Protein AF-A0A7S1UWT7-F1 (afdb_monomer_lite)

Structure (mmCIF, N/CA/C/O backbone):
data_AF-A0A7S1UWT7-F1
#
_entry.id   AF-A0A7S1UWT7-F1
#
loop_
_atom_site.group_PDB
_atom_site.id
_atom_site.type_symbol
_atom_site.label_atom_id
_atom_site.label_alt_id
_atom_site.label_comp_id
_atom_site.label_asym_id
_atom_site.label_entity_id
_atom_site.label_seq_id
_atom_site.pdbx_PDB_ins_code
_atom_site.Cartn_x
_atom_site.Cartn_y
_atom_site.Cartn_z
_atom_site.occupancy
_atom_site.B_iso_or_equiv
_atom_site.auth_seq_id
_atom_site.auth_comp_id
_atom_site.auth_asym_id
_atom_site.auth_atom_id
_atom_site.pdbx_PDB_model_num
ATOM 1 N N . GLU A 1 1 ? -15.757 -3.366 -20.117 1.00 34.62 1 GLU A N 1
ATOM 2 C CA . GLU A 1 1 ? -15.453 -4.574 -19.324 1.00 34.62 1 GLU A CA 1
ATOM 3 C C . GLU A 1 1 ? -15.974 -4.389 -17.915 1.00 34.62 1 GLU A C 1
ATOM 5 O O . GLU A 1 1 ? -15.975 -3.269 -17.418 1.00 34.62 1 GLU A O 1
ATOM 10 N N . ILE A 1 2 ? -16.487 -5.458 -17.311 1.00 36.06 2 ILE A N 1
ATOM 11 C CA . ILE A 1 2 ? -16.964 -5.451 -15.928 1.00 36.06 2 ILE A CA 1
ATOM 12 C C . ILE A 1 2 ? -15.708 -5.485 -15.053 1.00 36.06 2 ILE A C 1
ATOM 14 O O . ILE A 1 2 ? -15.097 -6.538 -14.888 1.00 36.06 2 ILE A O 1
ATOM 18 N N . TYR A 1 3 ? -15.285 -4.317 -14.564 1.00 41.56 3 TYR A N 1
ATOM 19 C CA . TYR A 1 3 ? -14.229 -4.184 -13.561 1.00 41.56 3 TYR A CA 1
ATOM 20 C C . TYR A 1 3 ? -14.740 -4.761 -12.240 1.00 41.56 3 TYR A C 1
ATOM 22 O O . TYR A 1 3 ? -15.189 -4.041 -11.352 1.00 41.56 3 TYR A O 1
ATOM 30 N N . THR A 1 4 ? -14.723 -6.084 -12.124 1.00 49.94 4 THR A N 1
ATOM 31 C CA . THR A 1 4 ? -14.776 -6.745 -10.823 1.00 49.94 4 THR A CA 1
ATOM 32 C C . THR A 1 4 ? -13.469 -6.376 -10.137 1.00 49.94 4 THR A C 1
ATOM 34 O O . THR A 1 4 ? -12.427 -6.928 -10.475 1.00 49.94 4 THR A O 1
ATOM 37 N N . THR A 1 5 ? -13.493 -5.367 -9.268 1.00 57.44 5 THR A N 1
ATOM 38 C CA . THR A 1 5 ? -12.309 -4.978 -8.501 1.00 57.44 5 THR A CA 1
ATOM 39 C C . THR A 1 5 ? -11.920 -6.174 -7.637 1.00 57.44 5 THR A C 1
ATOM 41 O O . THR A 1 5 ? -12.701 -6.637 -6.803 1.00 57.44 5 THR A O 1
ATOM 44 N N . TYR A 1 6 ? -10.739 -6.741 -7.868 1.00 58.47 6 TYR A N 1
ATOM 45 C CA . TYR A 1 6 ? -10.242 -7.899 -7.128 1.00 58.47 6 TYR A CA 1
ATOM 46 C C . TYR A 1 6 ? -10.152 -7.584 -5.626 1.00 58.47 6 TYR A C 1
ATOM 48 O O . TYR A 1 6 ? -10.361 -8.471 -4.800 1.00 58.47 6 TYR A O 1
ATOM 56 N N . ASN A 1 7 ? -9.945 -6.310 -5.278 1.00 57.44 7 ASN A N 1
ATOM 57 C CA . ASN A 1 7 ? -9.946 -5.772 -3.920 1.00 57.44 7 ASN A CA 1
ATOM 58 C C . ASN A 1 7 ? -11.309 -5.798 -3.202 1.00 57.44 7 ASN A C 1
ATOM 60 O O . ASN A 1 7 ? -11.322 -5.845 -1.969 1.00 57.44 7 ASN A O 1
ATOM 64 N N . PHE A 1 8 ? -12.440 -5.760 -3.923 1.00 59.47 8 PHE A N 1
ATOM 65 C CA . PHE A 1 8 ? -13.797 -5.716 -3.336 1.00 59.47 8 PHE A CA 1
ATOM 66 C C . PHE A 1 8 ? -14.747 -6.773 -3.899 1.00 59.47 8 PHE A C 1
ATOM 68 O O . PHE A 1 8 ? -15.964 -6.691 -3.730 1.00 59.47 8 PHE A O 1
ATOM 75 N N . CYS A 1 9 ? -14.203 -7.773 -4.576 1.00 61.84 9 CYS A N 1
ATOM 76 C CA . CYS A 1 9 ? -14.987 -8.836 -5.162 1.00 61.84 9 CYS A CA 1
ATOM 77 C C . CYS A 1 9 ? -15.682 -9.664 -4.072 1.00 61.84 9 CYS A C 1
ATOM 79 O O . CYS A 1 9 ? -15.044 -10.406 -3.326 1.00 61.84 9 CYS A O 1
ATOM 81 N N . THR A 1 10 ? -17.008 -9.556 -4.013 1.00 56.91 10 THR A N 1
ATOM 82 C CA . THR A 1 10 ? -17.866 -10.243 -3.036 1.00 56.91 10 THR A CA 1
ATOM 83 C C . THR A 1 10 ? -17.984 -11.751 -3.266 1.00 56.91 10 THR A C 1
ATOM 85 O O . THR A 1 10 ? -18.423 -12.456 -2.364 1.00 56.91 10 THR A O 1
ATOM 88 N N . ASP A 1 11 ? -17.582 -12.252 -4.440 1.00 56.62 11 ASP A N 1
ATOM 89 C CA . ASP A 1 11 ? -17.729 -13.663 -4.841 1.00 56.62 11 ASP A CA 1
ATOM 90 C C . ASP A 1 11 ? -16.410 -14.285 -5.350 1.00 56.62 11 ASP A C 1
ATOM 92 O O . ASP A 1 11 ? -16.383 -15.216 -6.151 1.00 56.62 11 ASP A O 1
ATOM 96 N N . CYS A 1 12 ? -15.265 -13.766 -4.895 1.00 59.00 12 CYS A N 1
ATOM 97 C CA . CYS A 1 12 ? -13.937 -14.245 -5.308 1.00 59.00 12 CYS A CA 1
ATOM 98 C C . CYS A 1 12 ? -13.401 -15.424 -4.465 1.00 59.00 12 CYS A C 1
ATOM 100 O O . CYS A 1 12 ? -12.188 -15.654 -4.394 1.00 59.00 12 CYS A O 1
ATOM 102 N N . GLY A 1 13 ? -14.285 -16.194 -3.822 1.00 62.47 13 GLY A N 1
ATOM 103 C CA . GLY A 1 13 ? -13.927 -17.353 -2.994 1.00 62.47 13 GLY A CA 1
ATOM 104 C C . GLY A 1 13 ? -13.190 -16.984 -1.694 1.00 62.47 13 GLY A C 1
ATOM 105 O O . GLY A 1 13 ? -13.513 -16.000 -1.039 1.00 62.47 13 GLY A O 1
ATOM 106 N N . ASN A 1 14 ? -12.166 -17.759 -1.309 1.00 56.00 14 ASN A N 1
ATOM 107 C CA . ASN A 1 14 ? -11.397 -17.592 -0.054 1.00 56.00 14 ASN A CA 1
ATOM 108 C C . ASN A 1 14 ? -10.536 -16.308 0.037 1.00 56.00 14 ASN A C 1
ATOM 110 O O . ASN A 1 14 ? -9.756 -16.161 0.976 1.00 56.00 14 ASN A O 1
ATOM 114 N N . ARG A 1 15 ? -10.637 -15.388 -0.929 1.00 60.81 15 ARG A N 1
ATOM 115 C CA . ARG A 1 15 ? -9.856 -14.139 -0.977 1.00 60.81 15 ARG A CA 1
ATOM 116 C C . ARG A 1 15 ? -10.491 -12.993 -0.184 1.00 60.81 15 ARG A C 1
ATOM 118 O O . ARG A 1 15 ? -9.891 -11.939 -0.051 1.00 60.81 15 ARG A O 1
ATOM 125 N N . ASP A 1 16 ? -11.669 -13.189 0.398 1.00 58.94 16 ASP A N 1
ATOM 126 C CA . ASP A 1 16 ? -12.345 -12.125 1.154 1.00 58.94 16 ASP A CA 1
ATOM 127 C C . ASP A 1 16 ? -11.598 -11.728 2.455 1.00 58.94 16 ASP A C 1
ATOM 129 O O . ASP A 1 16 ? -11.701 -10.601 2.953 1.00 58.94 16 ASP A O 1
ATOM 133 N N . PHE A 1 17 ? -10.761 -12.630 2.988 1.00 65.38 17 PHE A N 1
ATOM 134 C CA . PHE A 1 17 ? -9.991 -12.413 4.214 1.00 65.38 17 PHE A CA 1
ATOM 135 C C . PHE A 1 17 ? -8.483 -12.433 3.960 1.00 65.38 17 PHE A C 1
ATOM 137 O O . PHE A 1 17 ? -7.901 -13.481 3.691 1.00 65.38 17 PHE A O 1
ATOM 144 N N . GLY A 1 18 ? -7.827 -11.284 4.138 1.00 72.81 18 GLY A N 1
ATOM 145 C CA . GLY A 1 18 ? -6.364 -11.203 4.111 1.00 72.81 18 GLY A CA 1
ATOM 146 C C . GLY A 1 18 ? -5.741 -11.172 2.715 1.00 72.81 18 GLY A C 1
ATOM 147 O O . GLY A 1 18 ? -4.532 -11.341 2.620 1.00 72.81 18 GLY A O 1
ATOM 148 N N . TYR A 1 19 ? -6.540 -10.967 1.666 1.00 81.81 19 TYR A N 1
ATOM 149 C CA . TYR A 1 19 ? -6.074 -10.760 0.296 1.00 81.81 19 TYR A CA 1
ATOM 150 C C . TYR A 1 19 ? -6.430 -9.337 -0.144 1.00 81.81 19 TYR A C 1
ATOM 152 O O . TYR A 1 19 ? -7.581 -8.917 -0.018 1.00 81.81 19 TYR A O 1
ATOM 160 N N . GLY A 1 20 ? -5.451 -8.582 -0.626 1.00 85.88 20 GLY A N 1
ATOM 161 C CA . GLY A 1 20 ? -5.659 -7.232 -1.135 1.00 85.88 20 GLY A CA 1
ATOM 162 C C . GLY A 1 20 ? -4.539 -6.798 -2.071 1.00 85.88 20 GLY A C 1
ATOM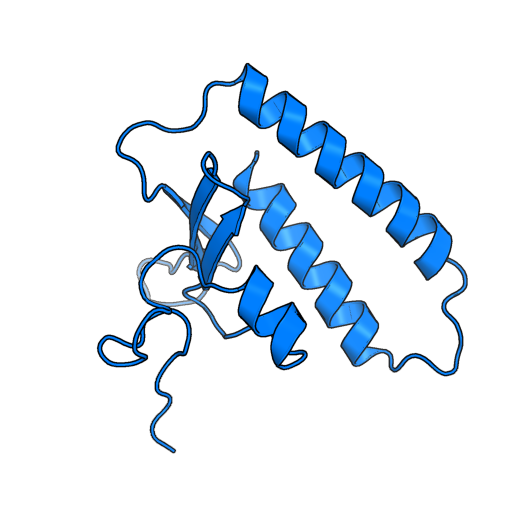 163 O O . GLY A 1 20 ? -3.900 -7.623 -2.722 1.00 85.88 20 GLY A O 1
ATOM 164 N N . THR A 1 21 ? -4.274 -5.496 -2.114 1.00 88.12 21 THR A N 1
ATOM 165 C CA . THR A 1 21 ? -3.261 -4.876 -2.972 1.00 88.12 21 THR A CA 1
ATOM 166 C C . THR A 1 21 ? -1.888 -5.564 -2.915 1.00 88.12 21 THR A C 1
ATOM 168 O O . THR A 1 21 ? -1.330 -5.794 -3.988 1.00 88.12 21 THR A O 1
ATOM 171 N N . PRO A 1 22 ? -1.332 -5.947 -1.740 1.00 86.75 22 PRO A N 1
ATOM 172 C CA . PRO A 1 22 ? -0.061 -6.677 -1.681 1.00 86.75 22 PRO A CA 1
ATOM 173 C C . PRO A 1 22 ? -0.078 -7.997 -2.458 1.00 86.75 22 PRO A C 1
ATOM 175 O O . PRO A 1 22 ? 0.844 -8.297 -3.217 1.00 86.75 22 PRO A O 1
ATOM 178 N N . GLU A 1 23 ? -1.130 -8.794 -2.280 1.00 85.88 23 GLU A N 1
ATOM 179 C CA . GLU A 1 23 ? -1.261 -10.093 -2.925 1.00 85.88 23 GLU A CA 1
ATOM 180 C C . GLU A 1 23 ? -1.560 -9.957 -4.421 1.00 85.88 23 GLU A C 1
ATOM 182 O O . GLU A 1 23 ? -0.999 -10.713 -5.210 1.00 85.88 23 GLU A O 1
ATOM 187 N N . ILE A 1 24 ? -2.369 -8.970 -4.823 1.00 84.44 24 ILE A N 1
ATOM 188 C CA . ILE A 1 24 ? -2.653 -8.687 -6.238 1.00 84.44 24 ILE A CA 1
ATOM 189 C C . ILE A 1 24 ? -1.373 -8.267 -6.964 1.00 84.44 24 ILE A C 1
ATOM 191 O O . ILE A 1 24 ? -1.074 -8.801 -8.032 1.00 84.44 24 ILE A O 1
ATOM 195 N N . MET A 1 25 ? -0.582 -7.371 -6.366 1.00 84.56 25 MET A N 1
ATOM 196 C CA . MET A 1 25 ? 0.694 -6.951 -6.942 1.00 84.56 25 MET A CA 1
ATOM 197 C C . MET A 1 25 ? 1.648 -8.138 -7.100 1.00 84.56 25 MET A C 1
ATOM 199 O O . MET A 1 25 ? 2.262 -8.286 -8.152 1.00 84.56 25 MET A O 1
ATOM 203 N N . ARG A 1 26 ? 1.749 -9.009 -6.087 1.00 83.94 26 ARG A N 1
ATOM 204 C CA . ARG A 1 26 ? 2.596 -10.209 -6.150 1.00 83.94 26 ARG A CA 1
ATOM 205 C C . ARG A 1 26 ? 2.132 -11.194 -7.227 1.00 83.94 26 ARG A C 1
ATOM 207 O O . ARG A 1 26 ? 2.968 -11.739 -7.939 1.00 83.94 26 ARG A O 1
ATOM 214 N N . ASP A 1 27 ? 0.830 -11.465 -7.296 1.00 84.25 27 ASP A N 1
ATOM 215 C CA . ASP A 1 27 ? 0.283 -12.551 -8.117 1.00 84.25 27 ASP A CA 1
ATOM 216 C C . ASP A 1 27 ? 0.070 -12.138 -9.580 1.00 84.25 27 ASP A C 1
ATOM 218 O O . ASP A 1 27 ? 0.178 -12.983 -10.469 1.00 84.25 27 ASP A O 1
ATOM 222 N N . TYR A 1 28 ? -0.226 -10.861 -9.836 1.00 83.50 28 TYR A N 1
ATOM 223 C CA . TYR A 1 28 ? -0.600 -10.371 -11.166 1.00 83.50 28 TYR A CA 1
ATOM 224 C C . TYR A 1 28 ? 0.272 -9.226 -11.693 1.00 83.50 28 TYR A C 1
ATOM 226 O O . TYR A 1 28 ? 0.116 -8.845 -12.851 1.00 83.50 28 TYR A O 1
ATOM 234 N N . GLY A 1 29 ? 1.179 -8.667 -10.886 1.00 81.50 29 GLY A N 1
ATOM 235 C CA . GLY A 1 29 ? 2.107 -7.627 -11.341 1.00 81.50 29 GLY A CA 1
ATOM 236 C C . GLY A 1 29 ? 1.464 -6.260 -11.592 1.00 81.50 29 GLY A C 1
ATOM 237 O O . GLY A 1 29 ? 2.029 -5.449 -12.319 1.00 81.50 29 GLY A O 1
ATOM 238 N N . PHE A 1 30 ? 0.291 -5.983 -11.013 1.00 82.88 30 PHE A N 1
ATOM 239 C CA . PHE A 1 30 ? -0.349 -4.668 -11.083 1.00 82.88 30 PHE A CA 1
ATOM 240 C C . PHE A 1 30 ? -0.961 -4.258 -9.741 1.00 82.88 30 PHE A C 1
ATOM 242 O O . PHE A 1 30 ? -1.218 -5.085 -8.870 1.00 82.88 30 PHE A O 1
ATOM 249 N N . VAL A 1 31 ? -1.209 -2.959 -9.585 1.00 82.62 31 VAL A N 1
ATOM 250 C CA . VAL A 1 31 ? -1.934 -2.379 -8.451 1.00 82.62 31 VAL A CA 1
ATOM 251 C C . VAL A 1 31 ? -3.248 -1.817 -8.980 1.00 82.62 31 VAL A C 1
ATOM 253 O O . VAL A 1 31 ? -3.260 -1.101 -9.979 1.00 82.62 31 VAL A O 1
ATOM 256 N N . GLU A 1 32 ? -4.362 -2.167 -8.341 1.00 82.81 32 GLU A N 1
ATOM 257 C CA . GLU A 1 32 ? -5.672 -1.646 -8.732 1.00 82.81 32 GLU A CA 1
ATOM 258 C C . GLU A 1 32 ? -5.804 -0.144 -8.453 1.00 82.81 32 GLU A C 1
ATOM 260 O O . GLU A 1 32 ? -5.181 0.403 -7.535 1.00 82.81 32 GLU A O 1
ATOM 265 N N . ASN A 1 33 ? -6.670 0.510 -9.230 1.00 84.19 33 ASN A N 1
ATOM 266 C CA . ASN A 1 33 ? -7.108 1.871 -8.937 1.00 84.19 33 ASN A CA 1
ATOM 267 C C . ASN A 1 33 ? -7.784 1.938 -7.561 1.00 84.19 33 ASN A C 1
ATOM 269 O O . ASN A 1 33 ? -8.289 0.937 -7.052 1.00 84.19 33 ASN A O 1
ATOM 273 N N . PHE A 1 34 ? -7.798 3.134 -6.977 1.00 85.19 34 PHE A N 1
ATOM 274 C CA . PHE A 1 34 ? -8.479 3.380 -5.713 1.00 85.19 34 PHE A CA 1
ATOM 275 C C . PHE A 1 34 ? -9.996 3.115 -5.805 1.00 85.19 34 PHE A C 1
ATOM 277 O O . PHE A 1 34 ? -10.581 3.318 -6.875 1.00 85.19 34 PHE A O 1
ATOM 284 N N . PRO A 1 35 ? -10.636 2.675 -4.704 1.00 87.00 35 PRO A N 1
ATOM 285 C CA . PRO A 1 35 ? -10.038 2.357 -3.403 1.00 87.00 35 PRO A CA 1
ATOM 286 C C . PRO A 1 35 ? -9.189 1.076 -3.411 1.00 87.00 35 PRO A C 1
ATOM 288 O O . PRO A 1 35 ? -9.397 0.153 -4.193 1.00 87.00 35 PRO A O 1
ATOM 291 N N . GLN A 1 36 ? -8.225 1.004 -2.498 1.00 87.25 36 GLN A N 1
ATOM 292 C CA . GLN A 1 36 ? -7.309 -0.125 -2.334 1.00 87.25 36 GLN A CA 1
ATOM 293 C C . GLN A 1 36 ? -7.448 -0.751 -0.951 1.00 87.25 36 GLN A C 1
ATOM 295 O O . GLN A 1 36 ? -7.567 -0.042 0.049 1.00 87.25 36 GLN A O 1
ATOM 300 N N . ARG A 1 37 ? -7.355 -2.081 -0.864 1.00 87.69 37 ARG A N 1
ATOM 301 C CA . ARG A 1 37 ? -7.427 -2.825 0.401 1.00 87.69 37 ARG A CA 1
ATOM 302 C C . ARG A 1 37 ? -6.062 -3.390 0.759 1.00 87.69 37 ARG A C 1
ATOM 304 O O . ARG A 1 37 ? -5.441 -4.072 -0.042 1.00 87.69 37 ARG A O 1
ATOM 311 N N . TRP A 1 38 ? -5.603 -3.147 1.978 1.00 86.56 38 TRP A N 1
ATOM 312 C CA . TRP A 1 38 ? -4.260 -3.518 2.411 1.00 86.56 38 TRP A CA 1
ATOM 313 C C . TRP A 1 38 ? -4.302 -4.446 3.615 1.00 86.56 38 TRP A C 1
ATOM 315 O O . TRP A 1 38 ? -4.933 -4.129 4.625 1.00 86.56 38 TRP A O 1
ATOM 325 N N . PHE A 1 39 ? -3.566 -5.555 3.528 1.00 86.19 39 PHE A N 1
ATOM 326 C CA . PHE A 1 39 ? -3.320 -6.484 4.627 1.00 86.19 39 PHE A CA 1
ATOM 327 C C . PHE A 1 39 ? -1.815 -6.670 4.820 1.00 86.19 39 PHE A C 1
ATOM 329 O O . PHE A 1 39 ? -1.151 -7.399 4.096 1.00 86.19 39 PHE A O 1
ATOM 336 N N . LEU A 1 40 ? -1.253 -6.013 5.832 1.00 81.31 40 LEU A N 1
ATOM 337 C CA . LEU A 1 40 ? 0.155 -6.149 6.205 1.00 81.31 40 LEU A CA 1
ATOM 338 C C . LEU A 1 40 ? 0.248 -7.037 7.454 1.00 81.31 40 LEU A C 1
ATOM 340 O O . LEU A 1 40 ? 0.379 -6.580 8.599 1.00 81.31 40 LEU A O 1
ATOM 344 N N . GLY A 1 41 ? 0.114 -8.343 7.217 1.00 76.75 41 GLY A N 1
ATOM 345 C CA . GLY A 1 41 ? 0.004 -9.366 8.256 1.00 76.75 41 GLY A CA 1
ATOM 346 C C . GLY A 1 41 ? -1.267 -9.228 9.107 1.00 76.75 41 GLY A C 1
ATOM 347 O O . GLY A 1 41 ? -2.215 -8.534 8.760 1.00 76.75 41 GLY A O 1
ATOM 348 N N . LEU A 1 42 ? -1.289 -9.860 10.285 1.00 72.62 42 LEU A N 1
ATOM 349 C CA . LEU A 1 42 ? -2.488 -9.919 11.146 1.00 72.62 42 LEU A CA 1
ATOM 350 C C . LEU A 1 42 ? -2.809 -8.619 11.909 1.00 72.62 42 LEU A C 1
ATOM 352 O O . LEU A 1 42 ? -3.743 -8.583 12.708 1.00 72.62 42 LEU A O 1
ATOM 356 N N . ARG A 1 43 ? -1.978 -7.578 11.787 1.00 76.12 43 ARG A N 1
ATOM 357 C CA . ARG A 1 43 ? -2.008 -6.416 12.700 1.00 76.12 43 ARG A CA 1
ATOM 358 C C . ARG A 1 43 ? -2.277 -5.082 12.024 1.00 76.12 43 ARG A C 1
ATOM 360 O O . ARG A 1 43 ? -2.557 -4.117 12.736 1.00 76.12 43 ARG A O 1
ATOM 367 N N . PHE A 1 44 ? -2.162 -5.026 10.705 1.00 82.75 44 PHE A N 1
ATOM 368 C CA . PHE A 1 44 ? -2.336 -3.815 9.924 1.00 82.75 44 PHE A CA 1
ATOM 369 C C . PHE A 1 44 ? -3.230 -4.146 8.748 1.00 82.75 44 PHE A C 1
ATOM 371 O O . PHE A 1 44 ? -2.849 -4.890 7.853 1.00 82.75 44 PHE A O 1
ATOM 378 N N . SER A 1 45 ? -4.438 -3.612 8.801 1.00 87.69 45 SER A N 1
ATOM 379 C CA . SER A 1 45 ? -5.449 -3.828 7.783 1.00 87.69 45 SER A CA 1
ATOM 380 C C . SER A 1 45 ? -6.216 -2.526 7.600 1.00 87.69 45 SER A C 1
ATOM 382 O O . SER A 1 45 ? -6.753 -2.001 8.585 1.00 87.69 45 SER A O 1
ATOM 384 N N . PHE A 1 46 ? -6.231 -1.982 6.389 1.00 87.50 46 PHE A N 1
ATOM 385 C CA . PHE A 1 46 ? -6.832 -0.681 6.093 1.00 87.50 46 PHE A CA 1
ATOM 386 C C . PHE A 1 46 ? -7.275 -0.579 4.631 1.00 87.50 46 PHE A C 1
ATOM 388 O O . PHE A 1 46 ? -6.775 -1.309 3.778 1.00 87.50 46 PHE A O 1
ATOM 395 N N . TYR A 1 47 ? -8.204 0.331 4.362 1.00 88.44 47 TYR A N 1
ATOM 396 C CA . TYR A 1 47 ? -8.451 0.869 3.034 1.00 88.44 47 TYR A CA 1
ATOM 397 C C . TYR A 1 47 ? -7.631 2.140 2.834 1.00 88.44 47 TYR A C 1
ATOM 399 O O . TYR A 1 47 ? -7.431 2.913 3.775 1.00 88.44 47 TYR A O 1
ATOM 407 N N . LEU A 1 48 ? -7.153 2.325 1.613 1.00 88.75 48 LEU A N 1
ATOM 408 C CA . LEU A 1 48 ? -6.490 3.529 1.137 1.00 88.75 48 LEU A CA 1
ATOM 409 C C . LEU A 1 48 ? -7.291 4.041 -0.055 1.00 88.75 48 LEU A C 1
ATOM 411 O O . LEU A 1 48 ? -7.601 3.253 -0.947 1.00 88.75 48 LEU A O 1
ATOM 415 N N . ASP A 1 49 ? -7.636 5.319 -0.063 1.00 89.19 49 ASP A N 1
ATOM 416 C CA . ASP A 1 49 ? -8.474 5.908 -1.109 1.00 89.19 49 ASP A CA 1
ATOM 417 C C . ASP A 1 49 ? -8.111 7.384 -1.336 1.00 89.19 49 ASP A C 1
ATOM 419 O O . ASP A 1 49 ? -7.398 7.991 -0.529 1.00 89.19 49 ASP A O 1
ATOM 423 N N . GLU A 1 50 ? -8.566 7.943 -2.453 1.00 90.38 50 GLU A N 1
ATOM 424 C CA . GLU A 1 50 ? -8.350 9.336 -2.838 1.00 90.38 50 GLU A CA 1
ATOM 425 C C . GLU A 1 50 ? -9.346 10.262 -2.135 1.00 90.38 50 GLU A C 1
ATOM 427 O O . GLU A 1 50 ? -10.538 9.982 -2.037 1.00 90.38 50 GLU A O 1
ATOM 432 N N . GLU A 1 51 ? -8.862 11.403 -1.652 1.00 88.00 51 GLU A N 1
ATOM 433 C CA . GLU A 1 51 ? -9.718 12.457 -1.118 1.00 88.00 51 GLU A CA 1
ATOM 434 C C . GLU A 1 51 ? -10.261 13.317 -2.271 1.00 88.00 51 GLU A C 1
ATOM 436 O O . GLU A 1 51 ? -9.497 13.845 -3.091 1.00 88.00 51 GLU A O 1
ATOM 441 N N . TYR A 1 52 ? -11.582 13.481 -2.299 1.00 88.7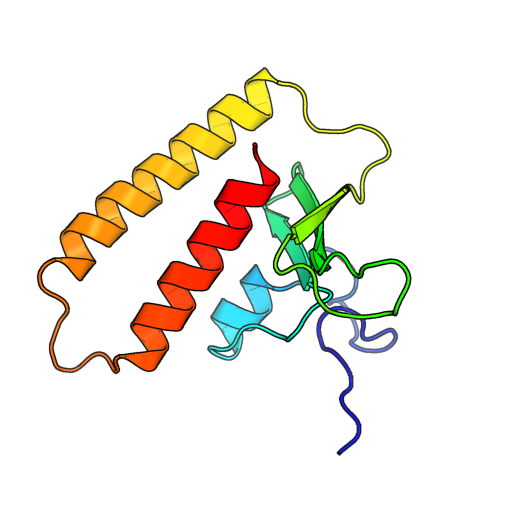5 52 TYR A N 1
ATOM 442 C CA . TYR A 1 52 ? -12.312 14.321 -3.248 1.00 88.75 52 TYR A CA 1
ATOM 443 C C . TYR A 1 52 ? -12.744 15.617 -2.561 1.00 88.75 52 TYR A C 1
ATOM 445 O O . TYR A 1 52 ? -13.080 15.626 -1.373 1.00 88.75 52 TYR A O 1
ATOM 453 N N . ASP A 1 53 ? -12.698 16.732 -3.287 1.00 90.69 53 ASP A N 1
ATOM 454 C CA . ASP A 1 53 ? -13.161 18.013 -2.771 1.00 90.69 53 ASP A CA 1
ATOM 455 C C . ASP A 1 53 ? -14.699 18.123 -2.819 1.00 90.69 53 ASP A C 1
ATOM 457 O O . ASP A 1 53 ? -15.421 17.211 -3.219 1.00 90.69 53 ASP A O 1
ATOM 461 N N . LYS A 1 54 ? -15.236 19.272 -2.400 1.00 92.19 54 LYS A N 1
ATOM 462 C CA . LYS A 1 54 ? -16.689 19.523 -2.409 1.00 92.19 54 LYS A CA 1
ATOM 463 C C . LYS A 1 54 ? -17.323 19.537 -3.812 1.00 92.19 54 LYS A C 1
ATOM 465 O O . LYS A 1 54 ? -18.548 19.558 -3.900 1.00 92.19 54 LYS A O 1
ATOM 470 N N . ASN A 1 55 ? -16.512 19.611 -4.866 1.00 92.81 55 ASN A N 1
ATOM 471 C CA . ASN A 1 55 ? -16.926 19.602 -6.264 1.00 92.81 55 ASN A CA 1
ATOM 472 C C . ASN A 1 55 ? -16.700 18.227 -6.919 1.00 92.81 55 ASN A C 1
ATOM 474 O O . ASN A 1 55 ? -16.870 18.121 -8.130 1.00 92.81 55 ASN A O 1
ATOM 478 N N . ASP A 1 56 ? -16.346 17.200 -6.136 1.00 88.38 56 ASP A N 1
ATOM 479 C CA . ASP A 1 56 ? -16.007 15.854 -6.615 1.00 88.38 56 ASP A CA 1
ATOM 480 C C . ASP A 1 56 ? -14.727 15.813 -7.476 1.00 88.38 56 ASP A C 1
ATOM 482 O O . ASP A 1 56 ? -14.522 14.917 -8.295 1.00 88.38 56 ASP A O 1
ATOM 486 N N . GLU A 1 57 ? -13.825 16.784 -7.289 1.00 91.00 57 GLU A N 1
ATOM 487 C CA . GLU A 1 57 ? -12.521 16.805 -7.949 1.00 91.00 57 GLU A CA 1
ATOM 488 C C . GLU A 1 57 ? -11.442 16.174 -7.060 1.00 91.00 57 GLU A C 1
ATOM 490 O O . GLU A 1 57 ? -11.395 16.376 -5.841 1.00 91.00 57 GLU A O 1
ATOM 495 N N . LYS A 1 58 ? -10.526 15.415 -7.677 1.00 87.88 58 LYS A N 1
ATOM 496 C CA . LYS A 1 58 ? -9.409 14.779 -6.968 1.00 87.88 58 LYS A CA 1
ATOM 497 C C . LYS A 1 58 ? -8.501 15.835 -6.345 1.00 87.88 58 LYS A C 1
ATOM 499 O O . LYS A 1 58 ? -7.876 16.625 -7.048 1.00 87.88 58 LYS A O 1
ATOM 504 N N . THR A 1 59 ? -8.331 15.776 -5.029 1.00 88.94 59 THR A N 1
ATOM 505 C CA . THR A 1 59 ? -7.417 16.682 -4.309 1.00 88.94 59 THR A CA 1
ATOM 506 C C . THR A 1 59 ? -5.943 16.286 -4.447 1.00 88.94 59 THR A C 1
ATOM 508 O O . THR A 1 59 ? -5.056 17.053 -4.072 1.00 88.94 59 THR A O 1
ATOM 511 N N . GLY A 1 60 ? -5.673 15.065 -4.923 1.00 84.81 60 GLY A N 1
ATOM 512 C CA . GLY A 1 60 ? -4.341 14.456 -4.933 1.00 84.81 60 GLY A CA 1
ATOM 513 C C . GLY A 1 60 ? -3.868 13.964 -3.560 1.00 84.81 60 GLY A C 1
ATOM 514 O O . GLY A 1 60 ? -2.738 13.492 -3.439 1.00 84.81 60 GLY A O 1
ATOM 515 N N . LYS A 1 61 ? -4.703 14.068 -2.519 1.00 84.69 61 LYS A N 1
ATOM 516 C CA . LYS A 1 61 ? -4.422 13.513 -1.193 1.00 84.69 61 LYS A CA 1
ATOM 517 C C . LYS A 1 61 ? -5.024 12.123 -1.056 1.00 84.69 61 LYS A C 1
ATOM 519 O O . LYS A 1 61 ? -6.032 11.804 -1.680 1.00 84.69 61 LYS A O 1
ATOM 524 N N . LEU A 1 62 ? -4.403 11.320 -0.200 1.00 84.69 62 LEU A N 1
ATOM 525 C CA . LEU A 1 62 ? -4.883 9.993 0.163 1.00 84.69 62 LEU A CA 1
ATOM 526 C C . LEU A 1 62 ? -5.372 9.998 1.608 1.00 84.69 62 LEU A C 1
ATOM 528 O O . LEU A 1 62 ? -4.767 10.644 2.469 1.00 84.69 62 LEU A O 1
ATOM 532 N N . PHE A 1 63 ? -6.417 9.227 1.890 1.00 85.00 63 PHE A N 1
ATOM 533 C CA . PHE A 1 63 ? -6.872 8.967 3.251 1.00 85.00 63 PHE A CA 1
ATOM 534 C C . PHE A 1 63 ? -6.883 7.470 3.561 1.00 85.00 63 PHE A C 1
ATOM 536 O O . PHE A 1 63 ? -6.947 6.618 2.679 1.00 85.00 63 PHE A O 1
ATOM 543 N N . VAL A 1 64 ? -6.794 7.157 4.856 1.00 87.25 64 VAL A N 1
ATOM 544 C CA . VAL A 1 64 ? -6.657 5.786 5.359 1.00 87.25 64 VAL A CA 1
ATOM 545 C C . VAL A 1 64 ? -7.809 5.466 6.299 1.00 87.25 64 VAL A C 1
ATOM 547 O O . VAL A 1 64 ? -7.944 6.078 7.366 1.00 87.25 64 VAL A O 1
ATOM 550 N N . GLU A 1 65 ? -8.582 4.443 5.957 1.00 87.56 65 GLU A N 1
ATOM 551 C CA . GLU A 1 65 ? -9.627 3.888 6.812 1.00 87.56 65 GLU A CA 1
ATOM 552 C C . GLU A 1 65 ? -9.172 2.554 7.410 1.00 87.56 65 GLU A C 1
A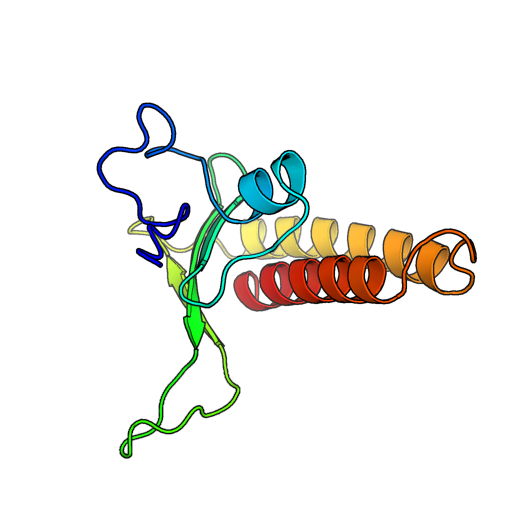TOM 554 O O . GLU A 1 65 ? -8.898 1.586 6.711 1.00 87.56 65 GLU A O 1
ATOM 559 N N . TRP A 1 66 ? -9.083 2.462 8.736 1.00 86.19 66 TRP A N 1
ATOM 560 C CA . TRP A 1 66 ? -8.625 1.232 9.386 1.00 86.19 66 TRP A CA 1
ATOM 561 C C . TRP A 1 66 ? -9.755 0.205 9.483 1.00 86.19 66 TRP A C 1
ATOM 563 O O . TRP A 1 66 ? -10.756 0.451 10.147 1.00 86.19 66 TRP A O 1
ATOM 573 N N . LEU A 1 67 ? -9.533 -0.994 8.935 1.00 84.12 67 LEU A N 1
ATOM 574 C CA . LEU A 1 67 ? -10.491 -2.110 8.978 1.00 84.12 67 LEU A CA 1
ATOM 575 C C . LEU A 1 67 ? -10.779 -2.598 10.404 1.00 84.12 67 LEU A C 1
ATOM 577 O O . LEU A 1 67 ? -11.840 -3.140 10.704 1.00 84.12 67 LEU A O 1
ATOM 581 N N . SER A 1 68 ? -9.818 -2.419 11.311 1.00 81.81 68 SER A N 1
ATOM 582 C CA . SER A 1 68 ? -10.016 -2.728 12.724 1.00 81.81 68 SER A CA 1
ATOM 583 C C . SER A 1 68 ? -10.552 -1.510 13.475 1.00 81.81 68 SER A C 1
ATOM 585 O O . SER A 1 68 ? -10.049 -0.400 13.313 1.00 81.81 68 SER A O 1
ATOM 587 N N . LYS A 1 69 ? -11.480 -1.737 14.416 1.00 76.19 69 LYS A N 1
ATOM 588 C CA . LYS A 1 69 ? -12.042 -0.683 15.288 1.00 76.19 69 LYS A CA 1
ATOM 589 C C . LYS A 1 69 ? -10.990 0.107 16.081 1.00 76.19 69 LYS A C 1
ATOM 591 O O . LYS A 1 69 ? -11.295 1.163 16.626 1.00 76.19 69 LYS A O 1
ATOM 596 N N . LYS A 1 70 ? -9.768 -0.418 16.219 1.00 78.00 70 LYS A N 1
ATOM 597 C CA . LYS A 1 70 ? -8.677 0.217 16.963 1.00 78.00 70 LYS A CA 1
ATOM 598 C C . LYS A 1 70 ? -7.490 0.435 16.039 1.00 78.00 70 LYS A C 1
ATOM 600 O O . LYS A 1 70 ? -6.822 -0.526 15.671 1.00 78.00 70 LYS A O 1
ATOM 605 N N . LYS A 1 71 ? -7.164 1.700 15.764 1.00 79.38 71 LYS A N 1
ATOM 606 C CA . LYS A 1 71 ? -5.922 2.055 15.065 1.00 79.38 71 LYS A CA 1
ATOM 607 C C . LYS A 1 71 ? -4.713 1.403 15.765 1.00 79.38 71 LYS A C 1
ATOM 609 O O . LYS A 1 71 ? -4.710 1.291 17.000 1.00 79.38 71 LYS A O 1
ATOM 614 N N . PRO A 1 72 ? -3.673 0.986 15.023 1.00 81.94 72 PRO A N 1
ATOM 615 C CA . PRO A 1 72 ? -2.474 0.421 15.626 1.00 81.94 72 PRO A CA 1
ATOM 616 C C . PRO A 1 72 ? -1.860 1.377 16.656 1.00 81.94 72 PRO A C 1
ATOM 618 O O . PRO A 1 72 ? -1.793 2.588 16.444 1.00 81.94 72 PRO A O 1
ATOM 621 N N . LYS A 1 73 ? -1.374 0.828 17.779 1.00 85.56 73 LYS A N 1
ATOM 622 C CA . LYS A 1 73 ? -0.641 1.608 18.791 1.00 85.56 73 LYS A CA 1
ATOM 623 C C . LYS A 1 73 ? 0.558 2.316 18.147 1.00 85.56 73 LYS A C 1
ATOM 625 O O . LYS A 1 73 ? 1.213 1.736 17.281 1.00 85.56 73 LYS A O 1
ATOM 630 N N . LYS A 1 74 ? 0.918 3.503 18.653 1.00 83.94 74 LYS A N 1
ATOM 631 C CA . LYS A 1 74 ? 2.067 4.298 18.172 1.00 83.94 74 LYS A CA 1
ATOM 632 C C . LYS A 1 74 ? 3.352 3.472 18.029 1.00 83.94 74 LYS A C 1
ATOM 634 O O . LYS A 1 74 ? 4.006 3.551 17.000 1.00 83.94 74 LYS A O 1
ATOM 639 N N . SER A 1 75 ? 3.675 2.620 19.005 1.00 84.12 75 SER A N 1
ATOM 640 C CA . SER A 1 75 ? 4.864 1.753 18.948 1.00 84.12 75 SER A CA 1
ATOM 641 C C . SER A 1 75 ? 4.850 0.767 17.775 1.00 84.12 75 SER A C 1
ATOM 643 O O . SER A 1 75 ? 5.891 0.494 17.190 1.00 84.12 75 SER A O 1
ATOM 645 N N . ARG A 1 76 ? 3.672 0.262 17.389 1.00 80.62 76 ARG A N 1
ATOM 646 C CA . ARG A 1 76 ? 3.525 -0.617 16.223 1.00 80.62 76 ARG A CA 1
ATOM 647 C C . ARG A 1 76 ? 3.689 0.159 14.922 1.00 80.62 76 ARG A C 1
ATOM 649 O O . ARG A 1 76 ? 4.361 -0.341 14.031 1.00 80.62 76 ARG A O 1
ATOM 656 N N . LYS A 1 77 ? 3.124 1.369 14.831 1.00 81.62 77 LYS A N 1
ATOM 657 C CA . LYS A 1 77 ? 3.363 2.262 13.688 1.00 81.62 77 LYS A CA 1
ATOM 658 C C . LYS A 1 77 ? 4.859 2.547 13.517 1.00 81.62 77 LYS A C 1
ATOM 660 O O . LYS A 1 77 ? 5.375 2.384 12.426 1.00 81.62 77 LYS A O 1
ATOM 665 N N . VAL A 1 78 ? 5.571 2.866 14.602 1.00 86.00 78 VAL A N 1
ATOM 666 C CA . VAL A 1 78 ? 7.031 3.094 14.576 1.00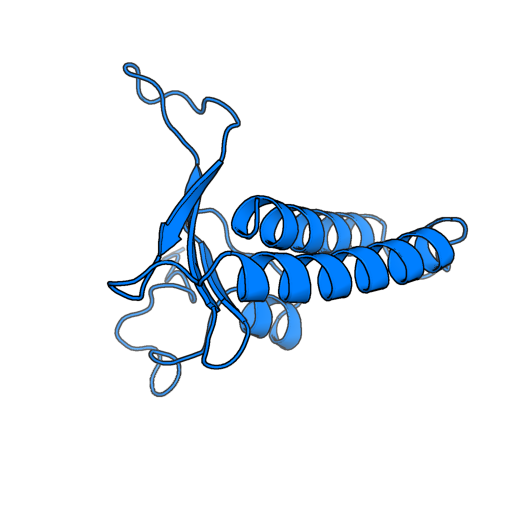 86.00 78 VAL A CA 1
ATOM 667 C C . VAL A 1 78 ? 7.797 1.862 14.084 1.00 86.00 78 VAL A C 1
ATOM 669 O O . VAL A 1 78 ? 8.682 1.998 13.249 1.00 86.00 78 VAL A O 1
ATOM 672 N N . TRP A 1 79 ? 7.441 0.664 14.557 1.00 83.44 79 TRP A N 1
ATOM 673 C CA . TRP A 1 79 ? 8.058 -0.581 14.085 1.00 83.44 79 TRP A CA 1
ATOM 674 C C . TRP A 1 79 ? 7.787 -0.853 12.600 1.00 83.44 79 TRP A C 1
ATOM 676 O O . TRP A 1 79 ? 8.698 -1.208 11.864 1.00 83.44 79 TRP A O 1
ATOM 686 N N . MET A 1 80 ? 6.549 -0.668 12.135 1.00 80.50 80 MET A N 1
ATOM 687 C CA . MET A 1 80 ? 6.247 -0.875 10.718 1.00 80.50 80 MET A CA 1
ATOM 688 C C . MET A 1 80 ? 6.960 0.168 9.852 1.00 80.50 80 MET A C 1
ATOM 690 O O . MET A 1 80 ? 7.517 -0.162 8.812 1.00 80.50 80 MET A O 1
ATOM 694 N N . ARG A 1 81 ? 7.030 1.415 10.327 1.00 83.94 81 ARG A N 1
ATOM 695 C CA . ARG A 1 81 ? 7.776 2.484 9.670 1.00 83.94 81 ARG A CA 1
ATOM 696 C C . ARG A 1 81 ? 9.257 2.143 9.531 1.00 83.94 81 ARG A C 1
ATOM 698 O O . ARG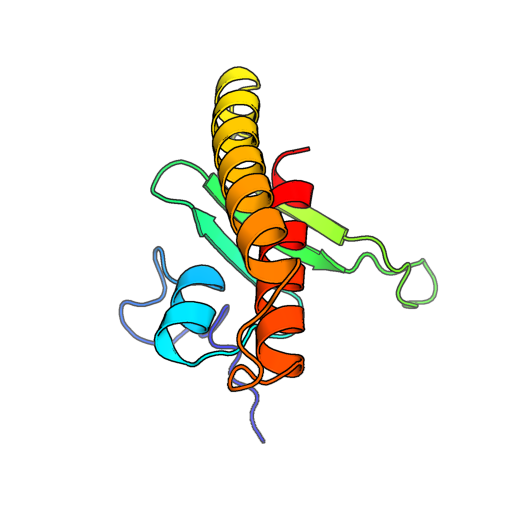 A 1 81 ? 9.820 2.374 8.473 1.00 83.94 81 ARG A O 1
ATOM 705 N N . SER A 1 82 ? 9.892 1.569 10.557 1.00 83.19 82 SER A N 1
ATOM 706 C CA . SER A 1 82 ? 11.300 1.170 10.443 1.00 83.19 82 SER A CA 1
ATOM 707 C C . SER A 1 82 ? 11.509 0.033 9.442 1.00 83.19 82 SER A C 1
ATOM 709 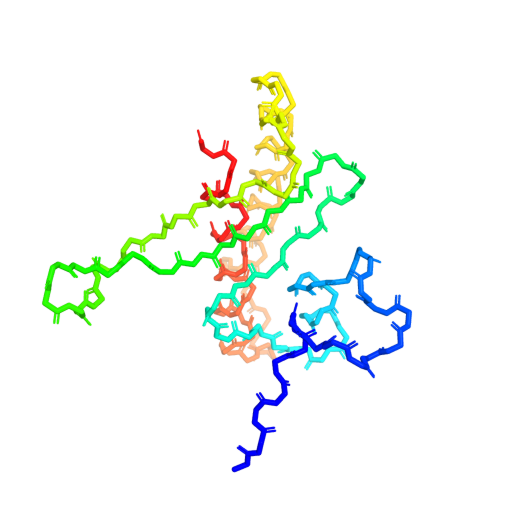O O . SER A 1 82 ? 12.530 0.015 8.763 1.00 83.19 82 SER A O 1
ATOM 711 N N . ILE A 1 83 ? 10.548 -0.886 9.300 1.00 82.19 83 ILE A N 1
ATOM 712 C CA . ILE A 1 83 ? 10.584 -1.909 8.246 1.00 82.19 83 ILE A CA 1
ATOM 713 C C . ILE A 1 83 ? 10.467 -1.268 6.870 1.00 82.19 83 ILE A C 1
ATOM 715 O O . ILE A 1 83 ? 11.282 -1.565 6.004 1.00 82.19 83 ILE A O 1
ATOM 719 N N . LEU A 1 84 ? 9.496 -0.379 6.672 1.00 81.19 84 LEU A N 1
ATOM 720 C CA . LEU A 1 84 ? 9.325 0.275 5.381 1.00 81.19 84 LEU A CA 1
ATOM 721 C C . LEU A 1 84 ? 10.515 1.160 5.021 1.00 81.19 84 LEU A C 1
ATOM 723 O O . LEU A 1 84 ? 10.967 1.090 3.888 1.00 81.19 84 LEU A O 1
ATOM 727 N N . TYR A 1 85 ? 11.093 1.910 5.962 1.00 83.31 85 TYR A N 1
ATOM 728 C CA . TYR A 1 85 ? 12.326 2.653 5.692 1.00 83.31 85 TYR A CA 1
ATOM 729 C C . TYR A 1 85 ? 13.484 1.737 5.312 1.00 83.31 85 TYR A C 1
ATOM 731 O O . TYR A 1 85 ? 14.216 2.061 4.391 1.00 83.31 85 TYR A O 1
ATOM 739 N N . ARG A 1 86 ? 13.635 0.574 5.957 1.00 80.38 86 ARG A N 1
ATOM 740 C CA . ARG A 1 86 ? 14.653 -0.406 5.545 1.00 80.38 86 ARG A CA 1
ATOM 741 C C . ARG A 1 86 ? 14.397 -0.947 4.141 1.00 80.38 86 ARG A C 1
ATOM 743 O O . ARG A 1 86 ? 15.345 -1.177 3.408 1.00 80.38 86 ARG A O 1
ATOM 750 N N . LEU A 1 87 ? 13.136 -1.172 3.777 1.00 77.12 87 LEU A N 1
ATOM 751 C CA . LEU A 1 87 ? 12.779 -1.577 2.419 1.00 77.12 87 LEU A CA 1
ATOM 752 C C . LEU A 1 87 ? 13.015 -0.447 1.414 1.00 77.12 87 LEU A C 1
ATOM 754 O O . LEU A 1 87 ? 13.444 -0.742 0.309 1.00 77.12 87 LEU A O 1
ATOM 758 N N . GLN A 1 88 ? 12.781 0.812 1.802 1.00 79.62 88 GLN A N 1
ATOM 759 C CA . GLN A 1 88 ? 13.091 1.974 0.969 1.00 79.62 88 GLN A CA 1
ATOM 760 C C . GLN A 1 88 ? 14.591 2.081 0.750 1.00 79.62 88 GLN A C 1
ATOM 762 O O . GLN A 1 88 ? 15.005 2.219 -0.377 1.00 79.62 88 GLN A O 1
ATOM 767 N N . ASP A 1 89 ? 15.396 1.951 1.800 1.00 79.25 89 ASP A N 1
ATOM 768 C CA . ASP A 1 89 ? 16.857 2.025 1.727 1.00 79.25 89 ASP A CA 1
ATOM 769 C C . ASP A 1 89 ? 17.437 0.931 0.811 1.00 79.25 89 ASP A C 1
ATOM 771 O O . ASP A 1 89 ? 18.285 1.191 -0.037 1.00 79.25 89 ASP A O 1
ATOM 775 N N . VAL A 1 90 ? 16.906 -0.295 0.912 1.00 73.31 90 VAL A N 1
ATOM 776 C CA . VAL A 1 90 ? 17.251 -1.390 -0.011 1.00 73.31 90 VAL A CA 1
ATOM 777 C C . VAL A 1 90 ? 16.780 -1.091 -1.435 1.00 73.31 90 VAL A C 1
ATOM 779 O O . VAL A 1 90 ? 17.501 -1.396 -2.384 1.00 73.31 90 VAL A O 1
ATOM 782 N N . ALA A 1 91 ? 15.582 -0.523 -1.590 1.00 73.06 91 ALA A N 1
ATOM 783 C CA . ALA A 1 91 ? 15.049 -0.146 -2.890 1.00 73.06 91 ALA A CA 1
ATOM 784 C C . ALA A 1 91 ? 15.881 0.975 -3.515 1.00 73.06 91 ALA A C 1
ATOM 786 O O . ALA A 1 91 ? 16.340 0.787 -4.623 1.00 73.06 91 ALA A O 1
ATOM 787 N N . ASP A 1 92 ? 16.153 2.073 -2.817 1.00 76.75 92 ASP A N 1
ATOM 788 C CA . ASP A 1 92 ? 16.977 3.193 -3.280 1.00 76.75 92 ASP A CA 1
ATOM 789 C C . ASP A 1 92 ? 18.352 2.700 -3.730 1.00 76.75 92 ASP A C 1
ATOM 791 O O . ASP A 1 92 ? 18.773 2.989 -4.843 1.00 76.75 92 ASP A O 1
ATOM 795 N N . PHE A 1 93 ? 19.002 1.840 -2.940 1.00 74.31 93 PHE A N 1
ATOM 796 C CA . PHE A 1 93 ? 20.268 1.230 -3.344 1.00 74.31 93 PHE A CA 1
ATOM 797 C C . PHE A 1 93 ? 20.156 0.403 -4.640 1.00 74.31 93 PHE A C 1
ATOM 799 O O . PHE A 1 93 ? 21.046 0.450 -5.487 1.00 74.31 93 PHE A O 1
ATOM 806 N N . ALA A 1 94 ? 19.076 -0.365 -4.809 1.00 67.06 94 ALA A N 1
ATOM 807 C CA . ALA A 1 94 ? 18.842 -1.166 -6.012 1.00 67.06 94 ALA A CA 1
ATOM 808 C C . ALA A 1 94 ? 18.347 -0.334 -7.215 1.00 67.06 94 ALA A C 1
ATOM 810 O O . ALA A 1 94 ? 18.571 -0.716 -8.362 1.00 67.06 94 ALA A O 1
ATOM 811 N N . LEU A 1 95 ? 17.674 0.788 -6.959 1.00 70.19 95 LEU A N 1
ATOM 812 C CA . LEU A 1 95 ? 17.073 1.693 -7.939 1.00 70.19 95 LEU A CA 1
ATOM 813 C C . LEU A 1 95 ? 18.030 2.804 -8.379 1.00 70.19 95 LEU A C 1
ATOM 815 O O . LEU A 1 95 ? 17.798 3.401 -9.424 1.00 70.19 95 LEU A O 1
ATOM 819 N N . ASP A 1 96 ? 19.110 3.059 -7.639 1.00 73.12 96 ASP A N 1
ATOM 820 C CA . ASP A 1 96 ? 20.189 3.975 -8.037 1.00 73.12 96 ASP A CA 1
ATOM 821 C C . ASP A 1 96 ? 20.947 3.465 -9.274 1.00 73.12 96 ASP A C 1
ATOM 823 O O . ASP A 1 96 ? 21.595 4.223 -9.998 1.00 73.12 96 ASP A O 1
ATOM 827 N N . SER A 1 97 ? 20.886 2.162 -9.543 1.00 76.06 97 SER A N 1
ATOM 828 C CA . SER A 1 97 ? 21.409 1.540 -10.761 1.00 76.06 97 SER A CA 1
ATOM 829 C C . SER A 1 97 ? 20.536 0.341 -11.123 1.00 76.06 97 SER A C 1
ATOM 831 O O . SER A 1 97 ? 20.966 -0.803 -10.950 1.00 76.06 97 SER A O 1
ATOM 833 N N . PRO A 1 98 ? 19.297 0.590 -11.587 1.00 77.31 98 PRO A N 1
ATOM 834 C CA . PRO A 1 98 ? 18.379 -0.485 -11.892 1.00 77.31 98 PRO A CA 1
ATOM 835 C C . PRO A 1 98 ? 18.931 -1.263 -13.084 1.00 77.31 98 PRO A C 1
ATOM 837 O O . PRO A 1 98 ? 19.504 -0.682 -14.013 1.00 77.31 98 PRO A O 1
ATOM 840 N N . ASP A 1 99 ? 18.771 -2.584 -13.057 1.00 77.94 99 ASP A N 1
ATOM 841 C CA . ASP A 1 99 ? 19.124 -3.410 -14.206 1.00 77.94 99 ASP A CA 1
ATOM 842 C C . ASP A 1 99 ? 18.343 -2.890 -15.430 1.00 77.94 99 ASP A C 1
ATOM 844 O O . ASP A 1 99 ? 17.115 -2.794 -15.360 1.00 77.94 99 ASP A O 1
ATOM 848 N N . PRO A 1 100 ? 19.011 -2.529 -16.543 1.00 83.56 100 PRO A N 1
ATOM 849 C CA . PRO A 1 100 ? 18.343 -1.997 -17.729 1.00 83.56 100 PRO A CA 1
ATOM 850 C C . PRO A 1 100 ? 17.350 -2.983 -18.363 1.00 83.56 100 PRO A C 1
ATOM 852 O O . PRO A 1 100 ? 16.555 -2.581 -19.211 1.00 83.56 100 PRO A O 1
ATOM 855 N N . ALA A 1 101 ? 17.387 -4.263 -17.978 1.00 85.50 101 ALA A N 1
ATOM 856 C CA . ALA A 1 101 ? 16.384 -5.249 -18.353 1.00 85.50 101 ALA A CA 1
ATOM 857 C C . ALA A 1 101 ? 15.037 -5.060 -17.631 1.00 85.50 101 ALA A C 1
ATOM 859 O O . ALA A 1 101 ? 14.038 -5.611 -18.093 1.00 85.50 101 ALA A O 1
ATOM 860 N N . ILE A 1 102 ? 14.988 -4.306 -16.527 1.00 80.81 102 ILE A N 1
ATOM 861 C CA . ILE A 1 102 ? 13.755 -4.034 -15.781 1.00 80.81 102 ILE A CA 1
ATOM 862 C C . ILE A 1 102 ? 13.020 -2.852 -16.435 1.00 80.81 102 ILE A C 1
ATOM 864 O O . ILE A 1 102 ? 13.567 -1.748 -16.508 1.00 80.81 102 ILE A O 1
ATOM 868 N N . PRO A 1 103 ? 11.772 -3.034 -16.898 1.00 85.75 103 PRO A N 1
ATOM 869 C CA . PRO A 1 103 ? 10.987 -1.954 -17.484 1.00 85.75 103 PRO A CA 1
ATOM 870 C C . PRO A 1 103 ? 10.698 -0.822 -16.488 1.00 85.75 103 PRO A C 1
ATOM 872 O O . PRO A 1 103 ? 10.349 -1.063 -15.333 1.00 85.75 103 PRO A O 1
ATOM 875 N N . ALA A 1 104 ? 10.749 0.431 -16.953 1.00 83.31 104 ALA A N 1
ATOM 876 C CA . ALA A 1 104 ? 10.504 1.608 -16.111 1.00 83.31 104 ALA A CA 1
ATOM 877 C C . ALA A 1 104 ? 9.132 1.580 -15.407 1.00 83.31 104 ALA A C 1
ATOM 879 O O . ALA A 1 104 ? 9.022 1.973 -14.250 1.00 83.31 104 ALA A O 1
ATOM 880 N N . ASN A 1 105 ? 8.100 1.044 -16.065 1.00 83.94 105 ASN A N 1
ATOM 881 C CA . ASN A 1 105 ? 6.766 0.924 -15.477 1.00 83.94 105 ASN A CA 1
ATOM 882 C C . ASN A 1 105 ? 6.718 -0.045 -14.282 1.00 83.94 105 ASN A C 1
ATOM 884 O O . ASN A 1 105 ? 5.887 0.138 -13.396 1.00 83.94 105 ASN A O 1
ATOM 888 N N . GLU A 1 106 ? 7.582 -1.065 -14.237 1.00 80.81 106 GLU A N 1
ATOM 889 C CA . GLU A 1 106 ? 7.680 -1.960 -13.076 1.00 80.81 106 GLU A CA 1
ATOM 890 C C . GLU A 1 106 ? 8.350 -1.253 -11.894 1.00 80.81 106 GLU A C 1
ATOM 892 O O . GLU A 1 106 ? 7.904 -1.396 -10.754 1.00 80.81 106 GLU A O 1
ATOM 897 N N . LEU A 1 107 ? 9.366 -0.424 -12.163 1.00 80.56 107 LEU A N 1
ATOM 898 C CA . LEU A 1 107 ? 10.012 0.404 -11.142 1.00 80.56 107 LEU A CA 1
ATOM 899 C C . LEU A 1 107 ? 9.024 1.409 -10.539 1.00 80.56 107 LEU A C 1
ATOM 901 O O . LEU A 1 107 ? 8.886 1.479 -9.316 1.00 80.56 107 LEU A O 1
ATOM 905 N N . ASP A 1 108 ? 8.275 2.115 -11.389 1.00 83.56 108 ASP A N 1
ATOM 906 C CA . ASP A 1 108 ? 7.247 3.068 -10.963 1.00 83.56 108 ASP A CA 1
ATOM 907 C C . ASP A 1 108 ? 6.173 2.394 -10.099 1.00 83.56 108 ASP A C 1
ATOM 909 O O . ASP A 1 108 ? 5.760 2.942 -9.070 1.00 83.56 108 ASP A O 1
ATOM 913 N N . LEU A 1 109 ? 5.753 1.181 -10.476 1.00 83.25 109 LEU A N 1
ATOM 914 C CA . LEU A 1 109 ? 4.787 0.392 -9.717 1.00 83.25 109 LEU A CA 1
ATOM 915 C C . LEU A 1 109 ? 5.313 0.053 -8.315 1.00 83.25 109 LEU A C 1
ATOM 917 O O . LEU A 1 109 ? 4.602 0.250 -7.326 1.00 83.25 109 LEU A O 1
ATOM 921 N N . ILE A 1 110 ? 6.559 -0.421 -8.214 1.00 80.94 110 ILE A N 1
ATOM 922 C CA . ILE A 1 110 ? 7.198 -0.764 -6.935 1.00 80.94 110 ILE A CA 1
ATOM 923 C C . ILE A 1 110 ? 7.331 0.477 -6.046 1.00 80.94 110 ILE A C 1
ATOM 925 O O . ILE A 1 110 ? 6.978 0.438 -4.863 1.00 80.94 110 ILE A O 1
ATOM 929 N N . THR A 1 111 ? 7.787 1.599 -6.607 1.00 80.81 111 THR A N 1
ATOM 930 C CA . THR A 1 111 ? 7.907 2.863 -5.871 1.00 80.81 111 THR A CA 1
ATOM 931 C C . THR A 1 111 ? 6.544 3.382 -5.405 1.00 80.81 111 THR A C 1
ATOM 933 O O . THR A 1 111 ? 6.411 3.829 -4.263 1.00 80.81 111 THR A O 1
ATOM 936 N N . GLY A 1 112 ? 5.516 3.317 -6.255 1.00 80.75 112 GLY A N 1
ATOM 937 C CA . GLY A 1 112 ? 4.153 3.720 -5.908 1.00 80.75 112 GLY A CA 1
ATOM 938 C C . GLY A 1 112 ? 3.569 2.878 -4.772 1.00 80.75 112 GLY A C 1
ATOM 939 O O . GLY A 1 112 ? 3.032 3.426 -3.806 1.00 80.75 112 GLY A O 1
ATOM 940 N N . TYR A 1 113 ? 3.752 1.557 -4.841 1.00 81.06 113 TYR A N 1
ATOM 941 C CA . TYR A 1 113 ? 3.338 0.628 -3.793 1.00 81.06 113 TYR A CA 1
ATOM 942 C C . TYR A 1 113 ? 4.007 0.942 -2.445 1.00 81.06 113 TYR A C 1
ATOM 944 O O . TYR A 1 113 ? 3.344 0.977 -1.406 1.00 81.06 113 TYR A O 1
ATOM 952 N N . HIS A 1 114 ? 5.313 1.228 -2.444 1.00 80.56 114 HIS A N 1
ATOM 953 C CA . HIS A 1 114 ? 6.029 1.577 -1.216 1.00 80.56 114 HIS A CA 1
ATOM 954 C C . HIS A 1 114 ? 5.514 2.881 -0.589 1.00 80.56 114 HIS A C 1
ATOM 956 O O . HIS A 1 114 ? 5.189 2.911 0.603 1.00 80.56 114 HIS A O 1
ATOM 962 N N . LYS A 1 115 ? 5.346 3.935 -1.400 1.00 81.25 115 LYS A N 1
ATOM 963 C CA . LYS A 1 115 ? 4.806 5.229 -0.948 1.00 81.25 115 LYS A CA 1
ATOM 964 C C . LYS A 1 115 ? 3.433 5.073 -0.296 1.00 81.25 115 LYS A C 1
ATOM 966 O O . LYS A 1 115 ? 3.214 5.610 0.788 1.00 81.25 115 LYS A O 1
ATOM 971 N N . ALA A 1 116 ? 2.544 4.285 -0.903 1.00 80.62 116 ALA A N 1
ATOM 972 C CA . ALA A 1 116 ? 1.224 3.991 -0.351 1.00 80.62 116 ALA A CA 1
ATOM 973 C C . ALA A 1 116 ? 1.308 3.336 1.041 1.00 80.62 116 ALA A C 1
ATOM 975 O O . ALA A 1 116 ? 0.620 3.756 1.978 1.00 80.62 116 ALA A O 1
ATOM 976 N N . ALA A 1 117 ? 2.203 2.356 1.211 1.00 80.38 117 ALA A N 1
ATOM 977 C CA . ALA A 1 117 ? 2.433 1.722 2.504 1.00 80.38 117 ALA A CA 1
ATOM 978 C C . ALA A 1 117 ? 2.956 2.726 3.549 1.00 80.38 117 ALA A C 1
ATOM 980 O O . ALA A 1 117 ? 2.472 2.733 4.682 1.00 80.38 117 ALA A O 1
ATOM 981 N N . MET A 1 118 ? 3.896 3.603 3.175 1.00 80.25 118 MET A N 1
ATOM 982 C CA . MET A 1 118 ? 4.450 4.640 4.056 1.00 80.25 118 MET A CA 1
ATOM 983 C C . MET A 1 118 ? 3.385 5.624 4.540 1.00 80.25 118 MET A C 1
ATOM 985 O O . MET A 1 118 ? 3.259 5.830 5.751 1.00 80.25 118 MET A O 1
ATOM 989 N N . THR A 1 119 ? 2.572 6.159 3.622 1.00 82.06 119 THR A N 1
ATOM 990 C CA . THR A 1 119 ? 1.470 7.083 3.934 1.00 82.06 119 THR A CA 1
ATOM 991 C C . THR A 1 119 ? 0.497 6.486 4.948 1.00 82.06 119 THR A C 1
ATOM 993 O O . THR A 1 119 ? 0.039 7.178 5.855 1.00 82.06 119 THR A O 1
ATOM 996 N N . ALA A 1 120 ? 0.223 5.181 4.876 1.00 76.44 120 ALA A N 1
ATOM 997 C CA . ALA A 1 120 ? -0.686 4.530 5.814 1.00 76.44 120 ALA A CA 1
ATOM 998 C C . ALA A 1 120 ? -0.193 4.504 7.274 1.00 76.44 120 ALA A C 1
ATOM 1000 O O . ALA A 1 120 ? -0.990 4.374 8.210 1.00 76.44 120 ALA A O 1
ATOM 1001 N N . ILE A 1 121 ? 1.119 4.595 7.497 1.00 78.06 121 ILE A N 1
ATOM 1002 C CA . ILE A 1 121 ? 1.739 4.439 8.822 1.00 78.06 121 ILE A CA 1
ATOM 1003 C C . ILE A 1 121 ? 2.119 5.782 9.460 1.00 78.06 121 ILE A C 1
ATOM 1005 O O . ILE A 1 121 ? 2.415 5.825 10.665 1.00 78.06 121 ILE A O 1
ATOM 1009 N N . GLU A 1 122 ? 2.090 6.880 8.708 1.00 73.38 122 GLU A N 1
ATOM 1010 C CA . GLU A 1 122 ? 2.152 8.246 9.250 1.00 73.38 122 GLU A CA 1
ATOM 1011 C C . GLU A 1 122 ? 1.027 8.522 10.274 1.00 73.38 122 GLU A C 1
ATOM 1013 O O . GLU A 1 122 ? 1.350 9.126 11.324 1.00 73.38 122 GLU A O 1
#

Sequence (122 aa):
EIYTTYNFCTDCGNRDFGYGTPEIMRDYGFVENFPQRWFLGLRFSFYLDEEYDKNDEKTGKLFVEWLSKKKPKKSRKVWMRSILYRLQDVADFALDSPDPAIPANELDLITGYHKAAMTAIE

Radius of gyration: 15.66 Å; chains: 1; bounding box: 39×37×38 Å

Secondary structure (DSSP, 8-state):
-----TTT-TTSGGGGTT-SHHHHHHHHS--PPSSEEEEEGGGEEEEEEEEE-TTS-EEEEEEEEESSSSPPPHHHHHHHHHHHHHHHHHHHHHHSS--TTS-HHHHHHHHHHHHHHHHHH-

pLDDT: mean 78.72, std 11.1, range [34.62, 92.81]

Foldseek 3Di:
DPCCPLQPNPPPPPCPPQHWQVNCCVPPVAGDAPFTWDHPDPQFTWTKGFDADPVRHTPVDIDIGGPDPDDHDLVVLVVQLVVLVVVVVVLCVCVVDPDPVDDPVSNVRVVVVSVSSNVNSD

Organism: NCBI:txid210454